Protein AF-A0A409XAI9-F1 (afdb_monomer_lite)

Structure (mmCIF, N/CA/C/O backbone):
data_AF-A0A409XAI9-F1
#
_entry.id   AF-A0A409XAI9-F1
#
loop_
_atom_site.group_PDB
_atom_site.id
_atom_site.type_symbol
_atom_site.label_atom_id
_atom_site.label_alt_id
_atom_site.label_comp_id
_atom_site.label_asym_id
_atom_site.label_entity_id
_atom_site.label_seq_id
_atom_site.pdbx_PDB_ins_code
_atom_site.Cartn_x
_atom_site.Cartn_y
_atom_site.Cartn_z
_atom_site.occupancy
_atom_site.B_iso_or_equiv
_atom_site.auth_seq_id
_atom_site.auth_comp_id
_atom_site.auth_asym_id
_atom_site.auth_atom_id
_atom_site.pdbx_PDB_model_num
ATOM 1 N N . MET A 1 1 ? 14.647 -13.792 -10.368 1.00 65.94 1 MET A N 1
ATOM 2 C CA . MET A 1 1 ? 13.760 -12.626 -10.271 1.00 65.94 1 MET A CA 1
ATOM 3 C C . MET A 1 1 ? 14.630 -11.414 -10.033 1.00 65.94 1 MET A C 1
ATOM 5 O O . MET A 1 1 ? 15.176 -11.269 -8.941 1.00 65.94 1 MET A O 1
ATOM 9 N N . LYS A 1 2 ? 14.846 -10.610 -11.072 1.00 80.56 2 LYS A N 1
ATOM 10 C CA . LYS A 1 2 ? 15.503 -9.308 -10.935 1.00 80.56 2 LYS A CA 1
ATOM 11 C C . LYS A 1 2 ? 14.446 -8.259 -10.619 1.00 80.56 2 LYS A C 1
ATOM 13 O O . LYS A 1 2 ? 13.639 -7.935 -11.485 1.00 80.56 2 LYS A O 1
ATOM 18 N N . VAL A 1 3 ? 14.478 -7.740 -9.394 1.00 85.31 3 VAL A N 1
ATOM 19 C CA . VAL A 1 3 ? 13.575 -6.672 -8.957 1.00 85.31 3 VAL A CA 1
ATOM 20 C C . VAL A 1 3 ? 14.283 -5.333 -8.842 1.00 85.31 3 VAL A C 1
ATOM 22 O O . VAL A 1 3 ? 15.466 -5.278 -8.505 1.00 85.31 3 VAL A O 1
ATOM 25 N N . GLU A 1 4 ? 13.552 -4.258 -9.103 1.00 87.12 4 GLU A N 1
ATOM 26 C CA . GLU A 1 4 ? 13.960 -2.891 -8.782 1.00 87.12 4 GLU A CA 1
ATOM 27 C C . GLU A 1 4 ? 12.810 -2.109 -8.146 1.00 87.12 4 GLU A C 1
ATOM 29 O O . GLU A 1 4 ? 11.652 -2.528 -8.209 1.00 87.12 4 GLU A O 1
ATOM 34 N N . ARG A 1 5 ? 13.136 -0.982 -7.507 1.00 84.44 5 ARG A N 1
ATOM 35 C CA . ARG A 1 5 ? 12.122 -0.053 -7.002 1.00 84.44 5 ARG A CA 1
ATOM 36 C C . ARG A 1 5 ? 11.292 0.471 -8.173 1.00 84.44 5 ARG A C 1
ATOM 38 O O . ARG A 1 5 ? 11.818 0.684 -9.259 1.00 84.44 5 ARG A O 1
ATOM 45 N N . SER A 1 6 ? 10.004 0.691 -7.932 1.00 80.25 6 SER A N 1
ATOM 46 C CA . SER A 1 6 ? 9.120 1.335 -8.909 1.00 80.25 6 SER A CA 1
ATOM 47 C C . SER A 1 6 ? 9.531 2.786 -9.216 1.00 80.25 6 SER A C 1
ATOM 49 O O . SER A 1 6 ? 9.276 3.295 -10.308 1.00 80.25 6 SER A O 1
ATOM 51 N N . GLU A 1 7 ? 10.215 3.437 -8.274 1.00 76.38 7 GLU A N 1
ATOM 52 C CA . GLU A 1 7 ? 10.807 4.765 -8.421 1.00 76.38 7 GLU A CA 1
ATOM 53 C C . GLU A 1 7 ? 11.879 4.778 -9.525 1.00 76.38 7 GLU A C 1
ATOM 55 O O . GLU A 1 7 ? 12.875 4.058 -9.458 1.00 76.38 7 GLU A O 1
ATOM 60 N N . GLY A 1 8 ? 11.692 5.627 -10.540 1.00 80.12 8 GLY A N 1
ATOM 61 C CA . GLY A 1 8 ? 12.640 5.779 -11.652 1.00 80.12 8 GLY A CA 1
ATOM 62 C C . GLY A 1 8 ? 12.382 4.873 -12.860 1.00 80.12 8 GLY A C 1
ATOM 63 O O . GLY A 1 8 ? 13.151 4.924 -13.822 1.00 80.12 8 GLY A O 1
ATOM 64 N N . LEU A 1 9 ? 11.302 4.084 -12.854 1.00 87.62 9 LEU A N 1
ATOM 65 C CA . LEU A 1 9 ? 10.806 3.414 -14.059 1.00 87.62 9 LEU A CA 1
ATOM 66 C C . LEU A 1 9 ? 10.332 4.431 -15.107 1.00 87.62 9 LEU A C 1
ATOM 68 O O . LEU A 1 9 ? 9.903 5.537 -14.772 1.00 87.62 9 LEU A O 1
ATOM 72 N N . CYS A 1 10 ? 10.348 4.034 -16.384 1.00 92.81 10 CYS A N 1
ATOM 73 C CA . CYS A 1 10 ? 9.608 4.778 -17.400 1.00 92.81 10 CYS A CA 1
ATOM 74 C C . CYS A 1 10 ? 8.104 4.760 -17.088 1.00 92.81 10 CYS A C 1
ATOM 76 O O . CYS A 1 10 ? 7.611 3.855 -16.411 1.00 92.81 10 CYS A O 1
ATOM 78 N N . GLU A 1 11 ? 7.387 5.753 -17.612 1.00 92.50 11 GLU A N 1
ATOM 79 C CA . GLU A 1 11 ? 5.968 5.986 -17.331 1.00 92.50 11 GLU A CA 1
ATOM 80 C C . GLU A 1 11 ? 5.110 4.723 -17.509 1.00 92.50 11 GLU A C 1
ATOM 82 O O . GLU A 1 11 ? 4.418 4.321 -16.576 1.00 92.50 11 GLU A O 1
ATOM 87 N N . ASP A 1 12 ? 5.243 4.023 -18.638 1.00 94.00 12 ASP A N 1
ATOM 88 C CA . ASP A 1 12 ? 4.460 2.814 -18.929 1.00 94.00 12 ASP A CA 1
ATOM 89 C C . ASP A 1 12 ? 4.677 1.695 -17.898 1.00 94.00 12 ASP A C 1
ATOM 91 O O . ASP A 1 12 ? 3.726 1.042 -17.454 1.00 94.00 12 ASP A O 1
ATOM 95 N N . ASN A 1 13 ? 5.929 1.478 -17.485 1.00 94.12 13 ASN A N 1
ATOM 96 C CA . ASN A 1 13 ? 6.261 0.453 -16.498 1.00 94.12 13 ASN A CA 1
ATOM 97 C C . ASN A 1 13 ? 5.815 0.873 -15.096 1.00 94.12 13 ASN A C 1
ATOM 99 O O . ASN A 1 13 ? 5.347 0.026 -14.339 1.00 94.12 13 ASN A O 1
ATOM 103 N N . MET A 1 14 ? 5.916 2.161 -14.754 1.00 92.06 14 MET A N 1
ATOM 104 C CA . MET A 1 14 ? 5.419 2.685 -13.479 1.00 92.06 14 MET A CA 1
ATOM 105 C C . MET A 1 14 ? 3.899 2.505 -13.375 1.00 92.06 14 MET A C 1
ATOM 107 O O . MET A 1 14 ? 3.417 1.943 -12.391 1.00 92.06 14 MET A O 1
ATOM 111 N N . ILE A 1 15 ? 3.151 2.916 -14.405 1.00 93.25 15 ILE A N 1
ATOM 112 C CA . ILE A 1 15 ? 1.690 2.772 -14.462 1.00 93.25 15 ILE A CA 1
ATOM 113 C C . ILE A 1 15 ? 1.305 1.293 -14.382 1.00 93.25 15 ILE A C 1
ATOM 115 O O . ILE A 1 15 ? 0.435 0.921 -13.593 1.00 93.25 15 ILE A O 1
ATOM 119 N N . SER A 1 16 ? 1.987 0.429 -15.139 1.00 95.06 16 SER A N 1
ATOM 120 C CA . SER A 1 16 ? 1.744 -1.018 -15.098 1.00 95.06 16 SER A CA 1
ATOM 121 C C . SER A 1 16 ? 2.012 -1.597 -13.709 1.00 95.06 16 SER A C 1
ATOM 123 O O . SER A 1 16 ? 1.188 -2.343 -13.178 1.00 95.06 16 SER A O 1
ATOM 125 N N . ALA A 1 17 ? 3.134 -1.228 -13.082 1.00 94.12 17 ALA A N 1
ATOM 126 C CA . ALA A 1 17 ? 3.493 -1.702 -11.752 1.00 94.12 17 ALA A CA 1
ATOM 127 C C . ALA A 1 17 ? 2.443 -1.310 -10.707 1.00 94.12 17 ALA A C 1
ATOM 129 O O . ALA A 1 17 ? 2.019 -2.142 -9.903 1.00 94.12 17 ALA A O 1
ATOM 130 N N . TYR A 1 18 ? 1.989 -0.060 -10.768 1.00 92.56 18 TYR A N 1
ATOM 131 C CA . TYR A 1 18 ? 0.972 0.484 -9.882 1.00 92.56 18 TYR A CA 1
ATOM 132 C C . TYR A 1 18 ? -0.389 -0.205 -10.065 1.00 92.56 18 TYR A C 1
ATOM 134 O O . TYR A 1 18 ? -0.995 -0.640 -9.086 1.00 92.56 18 TYR A O 1
ATOM 142 N N . ILE A 1 19 ? -0.846 -0.397 -11.308 1.00 94.38 19 ILE A N 1
ATOM 143 C CA . ILE A 1 19 ? -2.103 -1.107 -11.600 1.00 94.38 19 ILE A CA 1
ATOM 144 C C . ILE A 1 19 ? -2.041 -2.557 -11.100 1.00 94.38 19 ILE A C 1
ATOM 146 O O . ILE A 1 19 ? -2.994 -3.045 -10.487 1.00 94.38 19 ILE A O 1
ATOM 150 N N . HIS A 1 20 ? -0.920 -3.250 -11.315 1.00 95.69 20 HIS A N 1
ATOM 151 C CA . HIS A 1 20 ? -0.741 -4.620 -10.827 1.00 95.69 20 HIS A CA 1
ATOM 152 C C . HIS A 1 20 ? -0.773 -4.683 -9.295 1.00 95.69 20 HIS A C 1
ATOM 154 O O . HIS A 1 20 ? -1.445 -5.551 -8.734 1.00 95.69 20 HIS A O 1
ATOM 160 N N . ALA A 1 21 ? -0.106 -3.744 -8.619 1.00 93.31 21 ALA A N 1
ATOM 161 C CA . ALA A 1 21 ? -0.124 -3.633 -7.164 1.00 93.31 21 ALA A CA 1
ATOM 162 C C . ALA A 1 21 ? -1.538 -3.373 -6.625 1.00 93.31 21 ALA A C 1
ATOM 164 O O . ALA A 1 21 ? -1.957 -4.044 -5.682 1.00 93.31 21 ALA A O 1
ATOM 165 N N . LEU A 1 22 ? -2.305 -2.479 -7.258 1.00 92.75 22 LEU A N 1
ATOM 166 C CA . LEU A 1 22 ? -3.690 -2.187 -6.884 1.00 92.75 22 LEU A CA 1
ATOM 167 C C . LEU A 1 22 ? -4.587 -3.430 -6.991 1.00 92.75 22 LEU A C 1
ATOM 169 O O . LEU A 1 22 ? -5.346 -3.733 -6.067 1.00 92.75 22 LEU A O 1
ATOM 173 N N . PHE A 1 23 ? -4.492 -4.183 -8.093 1.00 95.12 23 PHE A N 1
ATOM 174 C CA . PHE A 1 23 ? -5.264 -5.420 -8.261 1.00 95.12 23 PHE A CA 1
ATOM 175 C C . PHE A 1 23 ? -4.835 -6.516 -7.283 1.00 95.12 23 PHE A C 1
ATOM 177 O O . PHE A 1 23 ? -5.695 -7.188 -6.711 1.00 95.12 23 PHE A O 1
ATOM 184 N N . CYS A 1 24 ? -3.529 -6.676 -7.057 1.00 94.56 24 CYS A N 1
ATOM 185 C CA . CYS A 1 24 ? -2.996 -7.627 -6.084 1.00 94.56 24 CYS A CA 1
ATOM 186 C C . CYS A 1 24 ? -3.486 -7.299 -4.668 1.00 94.56 24 CYS A C 1
ATOM 188 O O . CYS A 1 24 ? -4.037 -8.164 -3.987 1.00 94.56 24 CYS A O 1
ATOM 190 N N . HIS A 1 25 ? -3.382 -6.032 -4.263 1.00 93.25 25 HIS A N 1
ATOM 191 C CA . HIS A 1 25 ? -3.866 -5.560 -2.973 1.00 93.25 25 HIS A CA 1
ATOM 192 C C . HIS A 1 25 ? -5.375 -5.796 -2.803 1.00 93.25 25 HIS A C 1
ATOM 194 O O . HIS A 1 25 ? -5.812 -6.311 -1.773 1.00 93.25 25 HIS A O 1
ATOM 200 N N . ARG A 1 26 ? -6.185 -5.502 -3.831 1.00 93.56 26 ARG A N 1
ATOM 201 C CA . ARG A 1 26 ? -7.629 -5.789 -3.816 1.00 93.56 26 ARG A CA 1
ATOM 202 C C . ARG A 1 26 ? -7.914 -7.275 -3.612 1.00 93.56 26 ARG A C 1
ATOM 204 O O . ARG A 1 26 ? -8.801 -7.610 -2.829 1.00 93.56 26 ARG A O 1
ATOM 211 N N . ALA A 1 27 ? -7.205 -8.147 -4.328 1.00 95.38 27 ALA A N 1
ATOM 212 C CA . ALA A 1 27 ? -7.386 -9.592 -4.223 1.00 95.38 27 ALA A CA 1
ATOM 213 C C . ALA A 1 27 ? -7.057 -10.094 -2.808 1.00 95.38 27 ALA A C 1
ATOM 215 O O . ALA A 1 27 ? -7.860 -10.815 -2.221 1.00 95.38 27 ALA A O 1
ATOM 216 N N . LEU A 1 28 ? -5.941 -9.633 -2.236 1.00 93.44 28 LEU A N 1
ATOM 217 C CA . LEU A 1 28 ? -5.529 -9.951 -0.866 1.00 93.44 28 LEU A CA 1
ATOM 218 C C . LEU A 1 28 ? -6.564 -9.490 0.161 1.00 93.44 28 LEU A C 1
ATOM 220 O O . LEU A 1 28 ? -6.946 -10.264 1.036 1.00 93.44 28 LEU A O 1
ATOM 224 N N . TRP A 1 29 ? -7.089 -8.272 0.012 1.00 92.12 29 TRP A N 1
ATOM 225 C CA . TRP A 1 29 ? -8.127 -7.766 0.906 1.00 92.12 29 TRP A CA 1
ATOM 226 C C . TRP A 1 29 ? -9.388 -8.638 0.884 1.00 92.12 29 TRP A C 1
ATOM 228 O O . TRP A 1 29 ? -9.958 -8.929 1.934 1.00 92.12 29 TRP A O 1
ATOM 238 N N . VAL A 1 30 ? -9.839 -9.063 -0.303 1.00 94.06 30 VAL A N 1
ATOM 239 C CA . VAL A 1 30 ? -11.012 -9.947 -0.442 1.00 94.06 30 VAL A CA 1
ATOM 240 C C . VAL A 1 30 ? -10.764 -11.315 0.198 1.00 94.06 30 VAL A C 1
ATOM 242 O O . VAL A 1 30 ? -11.687 -11.871 0.788 1.00 94.06 30 VAL A O 1
ATOM 245 N N . ASP A 1 31 ? -9.529 -11.815 0.145 1.00 94.25 31 ASP A N 1
ATOM 246 C CA . ASP A 1 31 ? -9.107 -13.061 0.801 1.00 94.25 31 ASP A CA 1
ATOM 247 C C . ASP A 1 31 ? -8.857 -12.897 2.318 1.00 94.25 31 ASP A C 1
ATOM 249 O O . ASP A 1 31 ? -8.486 -13.834 3.022 1.00 94.25 31 ASP A O 1
ATOM 253 N N . GLY A 1 32 ? -9.079 -11.694 2.858 1.00 91.12 32 GLY A N 1
ATOM 254 C CA . GLY A 1 32 ? -8.928 -11.394 4.278 1.00 91.12 32 GLY A CA 1
ATOM 255 C C . GLY A 1 32 ? -7.484 -11.160 4.718 1.00 91.12 32 GLY A C 1
ATOM 256 O O . GLY A 1 32 ? -7.213 -11.224 5.916 1.00 91.12 32 GLY A O 1
ATOM 257 N N . VAL A 1 33 ? -6.564 -10.882 3.792 1.00 90.19 33 VAL A N 1
ATOM 258 C CA . VAL A 1 33 ? -5.195 -10.428 4.073 1.00 90.19 33 VAL A CA 1
ATOM 259 C C . VAL A 1 33 ? -5.137 -8.914 3.896 1.00 90.19 33 VAL A C 1
ATOM 261 O O . VAL A 1 33 ? -5.179 -8.386 2.788 1.0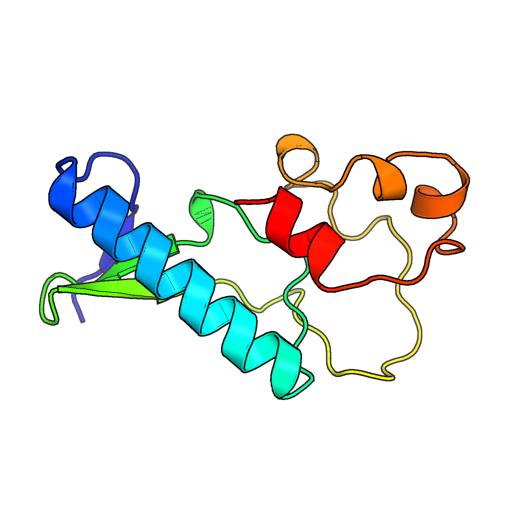0 90.19 33 VAL A O 1
ATOM 264 N N . HIS A 1 34 ? -5.065 -8.194 5.008 1.00 88.06 34 HIS A N 1
ATOM 265 C CA . HIS A 1 34 ? -5.078 -6.738 5.031 1.00 88.06 34 HIS A CA 1
ATOM 266 C C . HIS A 1 34 ? -3.654 -6.208 5.176 1.00 88.06 34 HIS A C 1
ATOM 268 O O . HIS A 1 34 ? -3.072 -6.305 6.261 1.00 88.06 34 HIS A O 1
ATOM 274 N N . LEU A 1 35 ? -3.116 -5.628 4.104 1.00 83.75 35 LEU A N 1
ATOM 275 C CA . LEU A 1 35 ? -1.907 -4.813 4.174 1.00 83.75 35 LEU A CA 1
ATOM 276 C C . LEU A 1 35 ? -2.292 -3.452 4.736 1.00 83.75 35 LEU A C 1
ATOM 278 O O . LEU A 1 35 ? -3.334 -2.905 4.380 1.00 83.75 35 LEU A O 1
ATOM 282 N N . ARG A 1 36 ? -1.505 -2.938 5.678 1.00 76.31 36 ARG A N 1
ATOM 283 C CA . ARG A 1 36 ? -1.878 -1.725 6.423 1.00 76.31 36 ARG A CA 1
ATOM 284 C C . ARG A 1 36 ? -0.927 -0.565 6.194 1.00 76.31 36 ARG A C 1
ATOM 286 O O . ARG A 1 36 ? -1.226 0.543 6.615 1.00 76.31 36 ARG A O 1
ATOM 293 N N . ASP A 1 37 ? 0.155 -0.811 5.487 1.00 78.69 37 ASP A N 1
ATOM 294 C CA . ASP A 1 37 ? 1.334 0.026 5.324 1.00 78.69 37 ASP A CA 1
ATOM 295 C C . ASP A 1 37 ? 1.720 0.166 3.845 1.00 78.69 37 ASP A C 1
ATOM 297 O O . ASP A 1 37 ? 2.889 0.257 3.480 1.00 78.69 37 ASP A O 1
ATOM 301 N N . ILE A 1 38 ? 0.712 0.213 2.974 1.00 84.50 38 ILE A N 1
ATOM 302 C CA . ILE A 1 38 ? 0.922 0.426 1.543 1.00 84.50 38 ILE A CA 1
ATOM 303 C C . ILE A 1 38 ? 1.545 1.799 1.315 1.00 84.50 38 ILE A C 1
ATOM 305 O O . ILE A 1 38 ? 1.133 2.802 1.894 1.00 84.50 38 ILE A O 1
ATOM 309 N N . SER A 1 39 ? 2.550 1.822 0.449 1.00 85.50 39 SER A N 1
ATOM 310 C CA . SER A 1 39 ? 3.215 3.030 -0.021 1.00 85.50 39 SER A CA 1
ATOM 311 C C . SER A 1 39 ? 3.829 2.752 -1.390 1.00 85.50 39 SER A C 1
ATOM 313 O O . SER A 1 39 ? 3.931 1.601 -1.809 1.00 85.50 39 SER A O 1
ATOM 315 N N . LEU A 1 40 ? 4.317 3.777 -2.089 1.00 83.44 40 LEU A N 1
ATOM 316 C CA . LEU A 1 40 ? 5.045 3.551 -3.345 1.00 83.44 40 LEU A CA 1
ATOM 317 C C . LEU A 1 40 ? 6.264 2.631 -3.148 1.00 83.44 40 LEU A C 1
ATOM 319 O O . LEU A 1 40 ? 6.583 1.807 -4.007 1.00 83.44 40 LEU A O 1
ATOM 323 N N . ALA A 1 41 ? 6.895 2.724 -1.974 1.00 84.31 41 ALA A N 1
ATOM 324 C CA . ALA A 1 41 ? 8.020 1.886 -1.604 1.00 84.31 41 ALA A CA 1
ATOM 325 C C . ALA A 1 41 ? 7.642 0.401 -1.551 1.00 84.31 41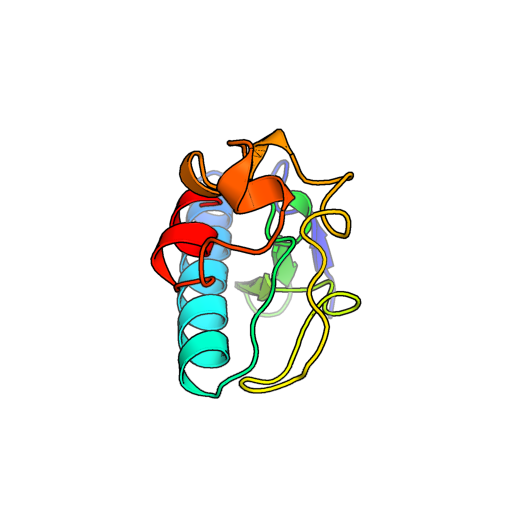 ALA A C 1
ATOM 327 O O . ALA A 1 41 ? 8.521 -0.411 -1.836 1.00 84.31 41 ALA A O 1
ATOM 328 N N . SER A 1 42 ? 6.379 0.049 -1.254 1.00 87.44 42 SER A N 1
ATOM 329 C CA . SER A 1 42 ? 5.888 -1.336 -1.209 1.00 87.44 42 SER A CA 1
ATOM 330 C C . SER A 1 42 ? 5.690 -1.971 -2.595 1.00 87.44 42 SER A C 1
ATOM 332 O O . SER A 1 42 ? 5.442 -3.177 -2.683 1.00 87.44 42 SER A O 1
ATOM 334 N N . ILE A 1 43 ? 5.874 -1.207 -3.679 1.00 91.44 43 ILE A N 1
ATOM 335 C CA . ILE A 1 43 ? 5.737 -1.663 -5.066 1.00 91.44 43 ILE A CA 1
ATOM 336 C C . ILE A 1 43 ? 7.121 -1.810 -5.704 1.00 91.44 43 ILE A C 1
ATOM 338 O O . ILE A 1 43 ? 7.866 -0.837 -5.861 1.00 91.44 43 ILE A O 1
ATOM 342 N N . ILE A 1 44 ? 7.442 -3.027 -6.136 1.00 93.38 44 ILE A N 1
ATOM 343 C CA . ILE A 1 44 ? 8.665 -3.339 -6.885 1.00 93.38 44 ILE A CA 1
ATOM 344 C C . ILE A 1 44 ? 8.321 -3.842 -8.286 1.00 93.38 44 ILE A C 1
ATOM 346 O O . ILE A 1 44 ? 7.216 -4.319 -8.540 1.00 93.38 44 ILE A O 1
ATOM 350 N N . TRP A 1 45 ? 9.273 -3.747 -9.207 1.00 95.25 45 TRP A N 1
ATOM 351 C CA . TRP A 1 45 ? 9.122 -4.195 -10.588 1.00 95.25 45 TRP A CA 1
ATOM 352 C C . TRP A 1 45 ? 9.961 -5.433 -10.860 1.00 95.25 45 TRP A C 1
ATOM 354 O O . TRP A 1 45 ? 11.183 -5.391 -10.724 1.00 95.25 45 TRP A O 1
ATOM 364 N N . ASP A 1 46 ? 9.315 -6.528 -11.263 1.00 94.69 46 ASP A N 1
ATOM 365 C CA . ASP A 1 46 ? 9.995 -7.720 -11.768 1.00 94.69 46 ASP A CA 1
ATOM 366 C C . ASP A 1 46 ? 10.336 -7.528 -13.251 1.00 94.69 46 ASP A C 1
ATOM 368 O O . ASP A 1 46 ? 9.465 -7.607 -14.121 1.00 94.69 46 ASP A O 1
ATOM 372 N N . LYS A 1 47 ? 11.624 -7.312 -13.539 1.00 92.00 47 LYS A N 1
ATOM 373 C CA . LYS A 1 47 ? 12.138 -7.094 -14.900 1.00 92.00 47 LYS A CA 1
ATOM 374 C C . LYS A 1 47 ? 11.982 -8.306 -15.799 1.00 92.00 47 LYS A C 1
ATOM 376 O O . LYS A 1 47 ? 11.848 -8.144 -17.004 1.00 92.00 47 LYS A O 1
ATOM 381 N N . ASP A 1 48 ? 12.052 -9.505 -15.228 1.00 93.50 48 ASP A N 1
ATOM 382 C CA . ASP A 1 48 ? 12.037 -10.737 -16.013 1.00 93.50 48 ASP A CA 1
ATOM 383 C C . ASP A 1 48 ? 10.607 -11.041 -16.493 1.00 93.50 48 ASP A C 1
ATOM 385 O O . ASP A 1 48 ? 10.408 -11.624 -17.557 1.00 93.50 48 ASP A O 1
ATOM 389 N N . ARG A 1 49 ? 9.604 -10.641 -15.700 1.00 93.88 49 ARG A N 1
ATOM 390 C CA . ARG A 1 49 ? 8.180 -10.903 -15.961 1.00 93.88 49 ARG A CA 1
ATOM 391 C C . ARG A 1 49 ? 7.395 -9.684 -16.430 1.00 93.88 49 ARG A C 1
ATOM 393 O O . ARG A 1 49 ? 6.256 -9.850 -16.849 1.00 93.88 49 ARG A O 1
ATOM 400 N N . HIS A 1 50 ? 7.986 -8.494 -16.358 1.00 92.44 50 HIS A N 1
ATOM 401 C CA . HIS A 1 50 ? 7.327 -7.219 -16.632 1.00 92.44 50 HIS A CA 1
ATOM 402 C C . HIS A 1 50 ? 6.042 -7.026 -15.811 1.00 92.44 50 HIS A C 1
ATOM 404 O O . HIS A 1 50 ? 4.978 -6.712 -16.347 1.00 92.44 50 HIS A O 1
ATOM 410 N N . VAL A 1 51 ? 6.130 -7.243 -14.495 1.00 94.81 51 VAL A N 1
ATOM 411 C CA . VAL A 1 51 ? 4.990 -7.068 -13.585 1.00 94.81 51 VAL A CA 1
ATOM 412 C C . VAL A 1 51 ? 5.367 -6.283 -12.334 1.00 94.81 51 VAL A C 1
ATOM 414 O O . VAL A 1 51 ? 6.443 -6.470 -11.767 1.00 94.81 51 VAL A O 1
ATOM 417 N N . GLY A 1 52 ? 4.442 -5.437 -11.870 1.00 94.19 52 GLY A N 1
ATOM 418 C CA . GLY A 1 52 ? 4.466 -4.925 -10.504 1.00 94.19 52 GLY A CA 1
ATOM 419 C C . GLY A 1 52 ? 4.213 -6.036 -9.496 1.00 94.19 52 GLY A C 1
ATOM 420 O O . GLY A 1 52 ? 3.340 -6.883 -9.691 1.00 94.19 52 GLY A O 1
ATOM 421 N N . VAL A 1 53 ? 4.978 -6.012 -8.415 1.00 92.81 53 VAL A N 1
ATOM 422 C CA . VAL A 1 53 ? 4.883 -6.946 -7.300 1.00 92.81 53 VAL A CA 1
ATOM 423 C C . VAL A 1 53 ? 4.699 -6.126 -6.031 1.00 92.81 53 VAL A C 1
ATOM 425 O O . VAL A 1 53 ? 5.468 -5.203 -5.760 1.00 92.81 53 VAL A O 1
ATOM 428 N N . LEU A 1 54 ? 3.669 -6.468 -5.263 1.00 91.56 54 LEU A N 1
ATOM 429 C CA . LEU A 1 54 ? 3.493 -5.967 -3.907 1.00 91.56 54 LEU A CA 1
ATOM 430 C C . LEU A 1 54 ? 4.446 -6.750 -2.997 1.00 91.56 54 LEU A C 1
ATOM 432 O O . LEU A 1 54 ? 4.471 -7.982 -3.047 1.00 91.56 54 LEU A O 1
ATOM 436 N N . HIS A 1 55 ? 5.237 -6.054 -2.194 1.00 86.88 55 HIS A N 1
ATOM 437 C CA . HIS A 1 55 ? 6.107 -6.659 -1.186 1.00 86.88 55 HIS A CA 1
ATOM 438 C C . HIS A 1 55 ? 5.891 -5.980 0.171 1.00 86.88 55 HIS A C 1
ATOM 440 O O . HIS A 1 55 ? 5.094 -5.050 0.257 1.00 86.88 55 HIS A O 1
ATOM 446 N N . ASP A 1 56 ? 6.628 -6.438 1.183 1.00 80.25 56 ASP A N 1
ATOM 447 C CA . ASP A 1 56 ? 6.560 -5.939 2.561 1.00 80.25 56 ASP A CA 1
ATOM 448 C C . ASP A 1 56 ? 5.218 -6.269 3.239 1.00 80.25 56 ASP A C 1
ATOM 450 O O . ASP A 1 56 ? 4.259 -5.505 3.239 1.00 80.25 56 ASP A O 1
ATOM 454 N N . PHE A 1 57 ? 5.128 -7.502 3.744 1.00 84.06 57 PHE A N 1
ATOM 455 C CA . PHE A 1 57 ? 3.932 -8.046 4.399 1.00 84.06 57 PHE A CA 1
ATOM 456 C C . PHE A 1 57 ? 4.102 -8.119 5.920 1.00 84.06 57 PHE A C 1
ATOM 458 O O . PHE A 1 57 ? 3.288 -8.747 6.599 1.00 84.06 57 PHE A O 1
ATOM 465 N N . ASP A 1 58 ? 5.144 -7.497 6.472 1.00 79.88 58 ASP A N 1
ATOM 466 C CA . ASP A 1 58 ? 5.510 -7.647 7.882 1.00 79.88 58 ASP A CA 1
ATOM 467 C C . ASP A 1 58 ? 4.427 -7.087 8.823 1.00 79.88 58 ASP A C 1
ATOM 469 O O . ASP A 1 58 ? 4.252 -7.579 9.941 1.00 79.88 58 ASP A O 1
ATOM 473 N N . LEU A 1 59 ? 3.634 -6.116 8.351 1.00 79.25 59 LEU A N 1
ATOM 474 C CA . LEU A 1 59 ? 2.489 -5.547 9.074 1.00 79.25 59 LEU A CA 1
ATOM 475 C C . LEU A 1 59 ? 1.123 -6.061 8.587 1.00 79.25 59 LEU A C 1
ATOM 477 O O . LEU A 1 59 ? 0.076 -5.588 9.069 1.00 79.25 59 LEU A O 1
ATOM 481 N N . ALA A 1 60 ? 1.117 -7.030 7.664 1.00 84.19 60 ALA A N 1
ATOM 482 C CA . ALA A 1 60 ? -0.099 -7.632 7.141 1.00 84.19 60 ALA A CA 1
ATOM 483 C C . ALA A 1 60 ? -0.849 -8.394 8.238 1.00 84.19 60 ALA A C 1
ATOM 485 O O . ALA A 1 60 ? -0.267 -9.001 9.141 1.00 84.19 60 ALA A O 1
ATOM 486 N N . ARG A 1 61 ? -2.180 -8.368 8.168 1.00 82.88 61 ARG A N 1
ATOM 487 C CA . ARG A 1 61 ? -3.034 -9.032 9.154 1.00 82.88 61 ARG A CA 1
ATOM 488 C C . ARG A 1 61 ? -4.175 -9.791 8.521 1.00 82.88 61 ARG A C 1
ATOM 490 O O . ARG A 1 61 ? -4.776 -9.339 7.553 1.00 82.88 61 ARG A O 1
ATOM 497 N N . HIS A 1 62 ? -4.534 -10.900 9.154 1.00 85.25 62 HIS A N 1
ATOM 498 C CA . HIS A 1 62 ? -5.750 -11.617 8.810 1.00 85.25 62 HIS A CA 1
ATOM 499 C C . HIS A 1 62 ? -6.991 -10.897 9.342 1.00 85.25 62 HIS A C 1
ATOM 501 O O . HIS A 1 62 ? -6.989 -10.342 10.452 1.00 85.25 62 HIS A O 1
ATOM 507 N N . PHE A 1 63 ? -8.071 -10.946 8.567 1.00 80.81 63 PHE A N 1
ATOM 508 C CA . PHE A 1 63 ? -9.391 -10.497 8.980 1.00 80.81 63 PHE A CA 1
ATOM 509 C C . PHE A 1 63 ? -9.793 -11.142 10.316 1.00 80.81 63 PHE A C 1
ATOM 511 O O . PHE A 1 63 ? -9.607 -12.337 10.537 1.00 80.81 63 PHE A O 1
ATOM 518 N N . GLY A 1 64 ? -10.331 -10.335 11.233 1.00 73.56 64 GLY A N 1
ATOM 519 C CA . GLY A 1 64 ? -10.747 -10.796 12.562 1.00 73.56 64 GLY A CA 1
ATOM 520 C C . GLY A 1 64 ? -9.616 -10.964 13.586 1.00 73.56 64 GLY A C 1
ATOM 521 O O . GLY A 1 64 ? -9.902 -11.279 14.743 1.00 73.56 64 GLY A O 1
ATOM 522 N N . SER A 1 65 ? -8.353 -10.713 13.219 1.00 74.12 65 SER A N 1
ATOM 523 C CA . SER A 1 65 ? -7.259 -10.647 14.197 1.00 74.12 65 SER A CA 1
ATOM 524 C C . SER A 1 65 ? -7.499 -9.507 15.200 1.00 74.12 65 SER A C 1
ATOM 526 O O . SER A 1 65 ? -7.760 -8.358 14.835 1.00 74.12 65 SER A O 1
ATOM 528 N N . LYS A 1 66 ? -7.458 -9.828 16.498 1.00 61.06 66 LYS A N 1
ATOM 529 C CA . LYS A 1 66 ? -7.630 -8.841 17.573 1.00 61.06 66 LYS A CA 1
ATOM 530 C C . LYS A 1 66 ? -6.337 -8.040 17.757 1.00 61.06 66 LYS A C 1
ATOM 532 O O . LYS A 1 66 ? -5.263 -8.627 17.796 1.00 61.06 66 LYS A O 1
ATOM 537 N N . GLY A 1 67 ? -6.457 -6.721 17.939 1.00 54.81 67 GLY A N 1
ATOM 538 C CA . GLY A 1 67 ? -5.377 -5.885 18.484 1.00 54.81 67 GLY A CA 1
ATOM 539 C C . GLY A 1 67 ? -4.729 -4.892 17.522 1.00 54.81 67 GLY A C 1
ATOM 540 O O . GLY A 1 67 ? -3.508 -4.781 17.517 1.00 54.81 67 GLY A O 1
ATOM 541 N N . ALA A 1 68 ? -5.474 -4.220 16.644 1.00 53.09 68 ALA A N 1
ATOM 542 C CA . ALA A 1 68 ? -4.902 -3.087 15.914 1.00 53.09 68 ALA A CA 1
ATOM 543 C C . ALA A 1 68 ? -4.967 -1.850 16.814 1.00 53.09 68 ALA A C 1
ATOM 545 O O . ALA A 1 68 ? -6.036 -1.268 16.987 1.00 53.09 68 ALA A O 1
ATOM 546 N N . THR A 1 69 ? -3.836 -1.456 17.395 1.00 54.00 69 THR A N 1
ATOM 547 C CA . THR A 1 69 ? -3.651 -0.058 17.770 1.00 54.00 69 THR A CA 1
ATOM 548 C C . THR A 1 69 ? -3.201 0.656 16.498 1.00 54.00 69 THR A C 1
ATOM 550 O O . THR A 1 69 ? -2.296 0.222 15.797 1.00 54.00 69 THR A O 1
ATOM 553 N N . SER A 1 70 ? -3.869 1.745 16.157 1.00 54.59 70 SER A N 1
ATOM 554 C CA . SER A 1 70 ? -3.550 2.690 15.067 1.00 54.59 70 SER A CA 1
ATOM 555 C C . SER A 1 70 ? -2.078 3.143 14.945 1.00 54.59 70 SER A C 1
ATOM 557 O O . SER A 1 70 ? -1.717 3.817 13.986 1.00 54.59 70 SER A O 1
ATOM 559 N N . HIS A 1 71 ? -1.235 2.809 15.924 1.00 54.81 71 HIS A N 1
ATOM 560 C CA . HIS A 1 71 ? 0.128 3.303 16.092 1.00 54.81 71 HIS A CA 1
ATOM 561 C C . HIS A 1 71 ? 1.159 2.512 15.269 1.00 54.81 71 HIS A C 1
ATOM 563 O O . HIS A 1 71 ? 2.344 2.829 15.296 1.00 54.81 71 HIS A O 1
ATOM 569 N N . GLU A 1 72 ? 0.731 1.474 14.550 1.00 60.25 72 GLU A N 1
ATOM 570 C CA . GLU A 1 72 ? 1.624 0.561 13.824 1.00 60.25 72 GLU A CA 1
ATOM 571 C C . GLU A 1 72 ? 2.099 1.123 12.466 1.00 60.25 72 GLU A C 1
ATOM 573 O O . GLU A 1 72 ? 3.037 0.592 11.887 1.00 60.25 72 GLU A O 1
ATOM 578 N N . ASN A 1 73 ? 1.522 2.235 11.991 1.00 62.84 73 ASN A N 1
ATOM 579 C CA . ASN A 1 73 ? 1.796 2.830 10.672 1.00 62.84 73 ASN A CA 1
ATOM 580 C C . ASN A 1 73 ? 2.654 4.114 10.726 1.00 62.84 73 ASN A C 1
ATOM 582 O O . ASN A 1 73 ? 2.547 4.987 9.863 1.00 62.84 73 ASN A O 1
ATOM 586 N N . THR A 1 74 ? 3.495 4.285 11.747 1.00 59.19 74 THR A N 1
ATOM 587 C CA . THR A 1 74 ? 4.284 5.521 11.944 1.00 59.19 74 THR A CA 1
ATOM 588 C C . THR A 1 74 ? 5.229 5.851 10.782 1.00 59.19 74 THR A C 1
ATOM 590 O O . THR A 1 74 ? 5.547 7.022 10.583 1.00 59.19 74 THR A O 1
ATOM 593 N N . GLY A 1 75 ? 5.632 4.859 9.979 1.00 63.28 75 GLY A N 1
ATOM 594 C CA . GLY A 1 75 ? 6.465 5.045 8.784 1.00 63.28 75 GLY A CA 1
ATOM 595 C C . GLY A 1 75 ? 5.716 5.456 7.508 1.00 63.28 75 GLY A C 1
ATOM 596 O O . GLY A 1 75 ? 6.353 5.901 6.558 1.00 63.28 75 GLY A O 1
ATOM 597 N N . THR A 1 76 ? 4.383 5.345 7.469 1.00 74.50 76 THR A N 1
ATOM 598 C CA . THR A 1 76 ? 3.563 5.552 6.257 1.00 74.50 76 THR A CA 1
ATOM 599 C C . THR A 1 76 ? 2.469 6.602 6.447 1.00 74.50 76 THR A C 1
ATOM 601 O O . THR A 1 76 ? 1.483 6.618 5.717 1.00 74.50 76 THR A O 1
ATOM 604 N N . VAL A 1 77 ? 2.652 7.533 7.392 1.00 83.38 77 VAL A N 1
ATOM 605 C CA . VAL A 1 77 ? 1.693 8.619 7.682 1.00 83.38 77 VAL A CA 1
ATOM 606 C C . VAL A 1 77 ? 1.217 9.373 6.425 1.00 83.38 77 VAL A C 1
ATOM 608 O O . VAL A 1 77 ? 0.012 9.592 6.328 1.00 83.38 77 VAL A O 1
ATOM 611 N N . PRO A 1 78 ? 2.071 9.718 5.434 1.00 86.69 78 PRO A N 1
ATOM 612 C CA . PRO A 1 78 ? 1.610 10.381 4.207 1.00 86.69 78 PRO A CA 1
ATOM 613 C C . PRO A 1 78 ? 0.649 9.552 3.340 1.00 86.69 78 PRO A C 1
ATOM 615 O O . PRO A 1 78 ? -0.068 10.125 2.530 1.00 86.69 78 PRO A O 1
ATOM 618 N N . PHE A 1 79 ? 0.638 8.228 3.505 1.00 85.56 79 PHE A N 1
ATOM 619 C CA . PHE A 1 79 ? -0.202 7.281 2.763 1.00 85.56 79 PHE A CA 1
ATOM 620 C C . PHE A 1 79 ? -1.403 6.798 3.591 1.00 85.56 79 PHE A C 1
ATOM 622 O O . PHE A 1 79 ? -2.153 5.919 3.174 1.00 85.56 79 PHE A O 1
ATOM 629 N N . MET A 1 80 ? -1.586 7.335 4.799 1.00 87.25 80 MET A N 1
ATOM 630 C CA . MET A 1 80 ? -2.693 6.958 5.663 1.00 87.25 80 MET A CA 1
ATOM 631 C C . MET A 1 80 ? -3.961 7.724 5.280 1.00 87.25 80 MET A C 1
ATOM 633 O O . MET A 1 80 ? -3.940 8.946 5.152 1.00 87.25 80 MET A O 1
ATOM 637 N N . ALA A 1 81 ? -5.084 7.009 5.184 1.00 89.69 81 ALA A N 1
ATOM 638 C CA . ALA A 1 81 ? -6.390 7.626 4.981 1.00 89.69 81 ALA A CA 1
ATOM 639 C C . ALA A 1 81 ? -6.703 8.709 6.0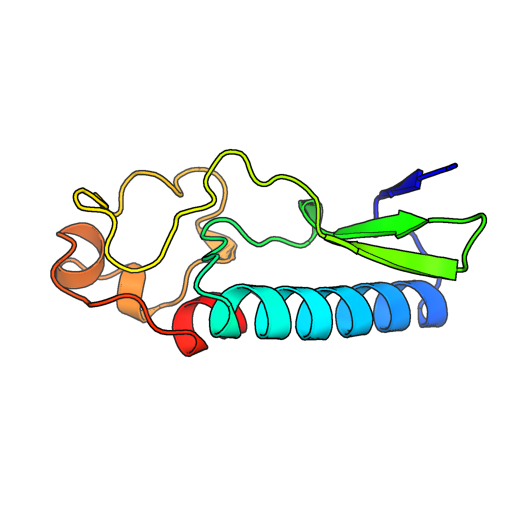16 1.00 89.69 81 ALA A C 1
ATOM 641 O O . ALA A 1 81 ? -6.461 8.530 7.215 1.00 89.69 81 ALA A O 1
ATOM 642 N N . LEU A 1 82 ? -7.342 9.789 5.568 1.00 90.88 82 LEU A N 1
ATOM 643 C CA . LEU A 1 82 ? -7.642 10.954 6.410 1.00 90.88 82 LEU A CA 1
ATOM 644 C C . LEU A 1 82 ? -8.490 10.587 7.636 1.00 90.88 82 LEU A C 1
ATOM 646 O O . LEU A 1 82 ? -8.265 11.094 8.733 1.00 90.88 82 LEU A O 1
ATOM 650 N N . ASP A 1 83 ? -9.427 9.654 7.462 1.00 89.81 83 ASP A N 1
ATOM 651 C CA . ASP A 1 83 ? -10.322 9.170 8.522 1.00 89.81 83 ASP A CA 1
ATOM 652 C C . ASP A 1 83 ? -9.565 8.438 9.650 1.00 89.81 83 ASP A C 1
ATOM 654 O O . ASP A 1 83 ? -10.027 8.357 10.786 1.00 89.81 83 ASP A O 1
ATOM 658 N N . LEU A 1 84 ? -8.368 7.917 9.354 1.00 87.94 84 LEU A N 1
ATOM 659 C CA . LEU A 1 84 ? -7.508 7.248 10.332 1.00 87.94 84 LEU A CA 1
ATOM 660 C C . LEU A 1 84 ? -6.564 8.217 11.061 1.00 87.94 84 LEU A C 1
ATOM 662 O O . LEU A 1 84 ? -6.057 7.870 12.127 1.00 87.94 84 LEU A O 1
ATOM 666 N N . LEU A 1 85 ? -6.362 9.428 10.529 1.00 88.81 85 LEU A N 1
ATOM 667 C CA . LEU A 1 85 ? -5.499 10.448 11.134 1.00 88.81 85 LEU A CA 1
ATOM 668 C C . LEU A 1 85 ? -6.173 11.195 12.297 1.00 88.81 85 LEU A C 1
ATOM 670 O O . LEU A 1 85 ? -5.478 11.795 13.115 1.00 88.81 85 LEU A O 1
ATOM 674 N N . GLY A 1 86 ? -7.505 11.170 12.395 1.00 87.44 86 GLY A N 1
ATOM 675 C CA . GLY A 1 86 ? -8.248 11.791 13.497 1.00 87.44 86 GLY A CA 1
ATOM 676 C C . GLY A 1 86 ? -8.111 11.044 14.830 1.00 87.44 86 GLY A C 1
ATOM 677 O O . GLY A 1 86 ? -7.670 9.898 14.870 1.00 87.44 86 GLY A O 1
ATOM 678 N N . ASN A 1 87 ? -8.545 11.669 15.930 1.00 88.19 87 ASN A N 1
ATOM 679 C CA . ASN A 1 87 ? -8.460 11.085 17.279 1.00 88.19 87 ASN A CA 1
ATOM 680 C C . ASN A 1 87 ? -9.122 9.702 17.378 1.00 88.19 87 ASN A C 1
ATOM 682 O O . ASN A 1 87 ? -8.564 8.799 17.998 1.00 88.19 87 ASN A O 1
ATOM 686 N N . ASP A 1 88 ? -10.283 9.518 16.746 1.00 87.44 88 ASP A N 1
ATOM 687 C CA . ASP A 1 88 ? -11.003 8.241 16.754 1.00 87.44 88 ASP A CA 1
ATOM 688 C C . ASP A 1 88 ? -10.252 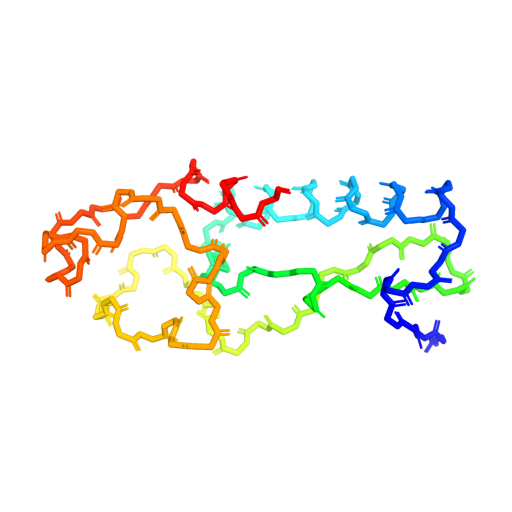7.169 15.954 1.00 87.44 88 ASP A C 1
ATOM 690 O O . ASP A 1 88 ? -10.135 6.023 16.395 1.00 87.44 88 ASP A O 1
ATOM 694 N N . GLY A 1 89 ? -9.679 7.551 14.809 1.00 86.06 89 GLY A N 1
ATOM 695 C CA . GLY A 1 89 ? -8.811 6.696 14.002 1.00 86.06 89 GLY A CA 1
ATOM 696 C C . GLY A 1 89 ? -7.573 6.264 14.781 1.00 86.06 89 GLY A C 1
ATOM 697 O O . GLY A 1 89 ? -7.306 5.070 14.922 1.00 86.06 89 GLY A O 1
ATOM 698 N N . GLN A 1 90 ? -6.898 7.228 15.407 1.00 83.38 90 GLN A N 1
ATOM 699 C CA . GLN A 1 90 ? -5.753 7.007 16.284 1.00 83.38 90 GLN A CA 1
ATOM 700 C C . GLN A 1 90 ? -6.107 6.282 17.591 1.00 83.38 90 GLN A C 1
ATOM 702 O O . GLN A 1 90 ? -5.232 5.697 18.219 1.00 83.38 90 GLN A O 1
ATOM 707 N N . SER A 1 91 ? -7.372 6.225 17.991 1.00 83.00 91 SER A N 1
ATOM 708 C CA . SER A 1 91 ? -7.814 5.429 19.146 1.00 83.00 91 SER A CA 1
ATOM 709 C C . SER A 1 91 ? -8.268 4.018 18.753 1.00 83.00 91 SER A C 1
ATOM 711 O O . SER A 1 91 ? -8.678 3.240 19.612 1.00 83.00 91 SER A O 1
ATOM 713 N N . GLY A 1 92 ? -8.206 3.666 17.461 1.00 81.31 92 GLY A N 1
ATOM 714 C CA . GLY A 1 92 ? -8.675 2.377 16.944 1.00 81.31 92 GLY A CA 1
ATOM 715 C C . GLY A 1 92 ? -10.202 2.234 16.930 1.00 81.31 92 GLY A C 1
ATOM 716 O O . GLY A 1 92 ? -10.709 1.124 16.780 1.00 81.31 92 GLY A O 1
ATOM 717 N N . LEU A 1 93 ? -10.939 3.339 17.088 1.00 85.44 93 LEU A N 1
ATOM 718 C CA . LEU A 1 93 ? -12.404 3.360 17.102 1.00 85.44 93 LEU A CA 1
ATOM 719 C C . LEU A 1 93 ? -12.999 3.339 15.691 1.00 85.44 93 LEU A C 1
ATOM 721 O O . LEU A 1 93 ? -14.141 2.917 15.518 1.00 85.44 93 LEU A O 1
ATOM 725 N N . VAL A 1 94 ? -12.230 3.757 14.683 1.00 86.19 94 VAL A N 1
ATOM 726 C CA . VAL A 1 94 ? -12.626 3.686 13.272 1.00 86.19 94 VAL A CA 1
ATOM 727 C C . VAL A 1 94 ? -12.284 2.299 12.715 1.00 86.19 94 VAL A C 1
ATOM 729 O O . VAL A 1 94 ? -11.103 1.960 12.588 1.00 86.19 94 VAL A O 1
ATOM 732 N N . PRO A 1 95 ? -13.279 1.477 12.326 1.00 85.12 95 PRO A N 1
ATOM 733 C CA . PRO A 1 95 ? -13.011 0.180 11.722 1.00 85.12 95 PRO A CA 1
ATOM 734 C C . PRO A 1 95 ? -12.321 0.351 10.3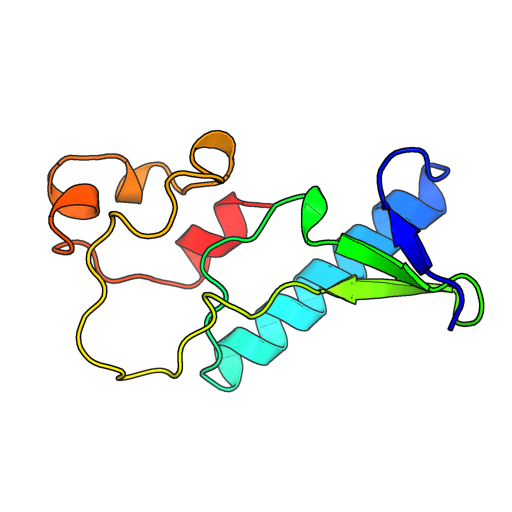72 1.00 85.12 95 PRO A C 1
ATOM 736 O O . PRO A 1 95 ? -12.788 1.098 9.507 1.00 85.12 95 PRO A O 1
ATOM 739 N N . ARG A 1 96 ? -11.231 -0.387 10.156 1.00 84.25 96 ARG A N 1
ATOM 740 C CA . ARG A 1 96 ? -10.497 -0.328 8.893 1.00 84.25 96 ARG A CA 1
ATOM 741 C C . ARG A 1 96 ? -11.313 -0.967 7.765 1.00 84.25 96 ARG A C 1
ATOM 743 O O . ARG A 1 96 ? -11.826 -2.073 7.910 1.00 84.25 96 ARG A O 1
ATOM 750 N N . ARG A 1 97 ? -11.451 -0.251 6.650 1.00 88.38 97 ARG A N 1
ATOM 751 C CA . ARG A 1 97 ? -12.185 -0.663 5.444 1.00 88.38 97 ARG A CA 1
ATOM 752 C C . ARG A 1 97 ? -11.255 -0.543 4.246 1.00 88.38 97 ARG A C 1
ATOM 754 O O . ARG A 1 97 ? -10.374 0.306 4.274 1.00 88.38 97 ARG A O 1
ATOM 761 N N . TYR A 1 98 ? -11.540 -1.277 3.170 1.00 89.50 98 TYR A N 1
ATOM 762 C CA . TYR A 1 98 ? -10.725 -1.239 1.950 1.00 89.50 98 TYR A CA 1
ATOM 763 C C . TYR A 1 98 ? -10.494 0.182 1.417 1.00 89.50 98 TYR A C 1
ATOM 765 O O . TYR A 1 98 ? -9.404 0.495 0.960 1.00 89.50 98 TYR A O 1
ATOM 773 N N . ARG A 1 99 ? -11.495 1.072 1.523 1.00 91.38 99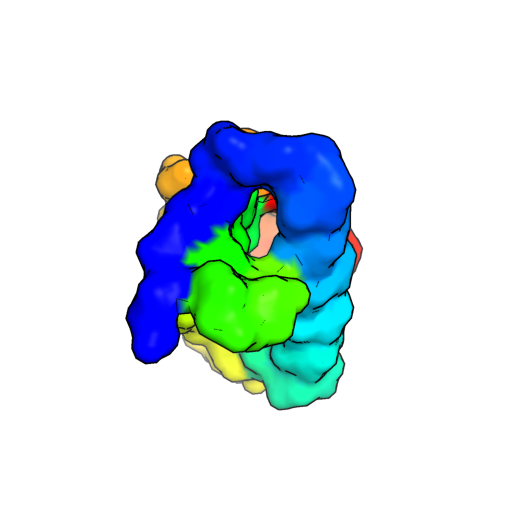 ARG A N 1
ATOM 774 C CA . ARG A 1 99 ? -11.351 2.475 1.097 1.00 91.38 99 ARG A CA 1
ATOM 775 C C . ARG A 1 99 ? -10.177 3.191 1.778 1.00 91.38 99 ARG A C 1
ATOM 777 O O . ARG A 1 99 ? -9.566 4.035 1.150 1.00 91.38 99 ARG A O 1
ATOM 784 N N . HIS A 1 100 ? -9.857 2.837 3.026 1.00 89.25 100 HIS A N 1
ATOM 785 C CA . HIS A 1 100 ? -8.765 3.473 3.758 1.00 89.25 100 HIS A CA 1
ATOM 786 C C . HIS A 1 100 ? -7.391 3.062 3.212 1.00 89.25 100 HIS A C 1
ATOM 788 O O . HIS A 1 100 ? -6.449 3.833 3.303 1.00 89.25 100 HIS A O 1
ATOM 794 N N . ASP A 1 101 ? -7.269 1.858 2.652 1.00 86.31 101 ASP A N 1
ATOM 795 C CA . ASP A 1 101 ? -6.049 1.434 1.957 1.00 86.31 101 ASP A CA 1
ATOM 796 C C . ASP A 1 101 ? -6.015 1.894 0.508 1.00 86.31 101 ASP A C 1
ATOM 798 O O . ASP A 1 101 ? -4.950 2.140 -0.038 1.00 86.31 101 ASP A O 1
ATOM 802 N N . ALA A 1 102 ? -7.181 2.037 -0.121 1.00 89.56 102 ALA A N 1
ATOM 803 C CA . ALA A 1 102 ? -7.274 2.600 -1.460 1.00 89.56 102 ALA A CA 1
ATOM 804 C C . ALA A 1 102 ? -6.847 4.078 -1.503 1.00 89.56 102 ALA A C 1
ATOM 806 O O . ALA A 1 102 ? -6.373 4.516 -2.537 1.00 89.56 102 ALA A O 1
ATOM 807 N N . GLU A 1 103 ? -6.980 4.829 -0.403 1.00 90.12 103 GLU A N 1
ATOM 808 C CA . GLU A 1 103 ? -6.466 6.206 -0.284 1.00 90.12 103 GLU A CA 1
ATOM 809 C C . GLU A 1 103 ? -4.924 6.287 -0.277 1.00 90.12 103 GLU A C 1
ATOM 811 O O . GLU A 1 103 ? -4.380 7.369 -0.468 1.00 90.12 103 GLU A O 1
ATOM 816 N N . ALA A 1 104 ? -4.218 5.167 -0.071 1.00 85.06 104 ALA A N 1
ATOM 817 C CA . ALA A 1 104 ? -2.754 5.107 -0.150 1.00 85.06 104 ALA A CA 1
ATOM 818 C C . ALA A 1 104 ? -2.222 5.055 -1.596 1.00 85.06 104 ALA A C 1
ATOM 820 O O . ALA A 1 104 ? -1.016 5.197 -1.810 1.00 85.06 104 ALA A O 1
ATOM 821 N N . PHE A 1 105 ? -3.106 4.789 -2.562 1.00 83.50 105 PHE A N 1
ATOM 822 C CA . PHE A 1 105 ? -2.822 4.731 -3.992 1.00 83.50 105 PHE A CA 1
ATOM 823 C C . PHE A 1 105 ? -3.067 6.106 -4.615 1.00 83.50 105 PHE A C 1
ATOM 825 O O . PHE A 1 105 ? -2.171 6.544 -5.374 1.00 83.50 105 PHE A O 1
#

Organism: NCBI:txid181874

Secondary structure (DSSP, 8-state):
--EEESTT--HHHHHHHHHHHHHHHHHHHHTTEE-----GGGEEEETTTTEEEE---TT-EETT-S---GGGGTT-GGGS-HHHHSHHHHTT-S---HHHHHTT-

pLDDT: mean 84.84, std 10.5, range [53.09, 95.69]

Radius of gyration: 14.39 Å; chains: 1; bounding box: 28×25×38 Å

Sequence (105 aa):
MKVERSEGLCEDNMISAYIHALFCHRALWVDGVHLRDISLASIIWDKDRHVGVLHDFDLARHFGSKGATSHENTGTVPFMALDLLGNDGQSGLVPRRYRHDAEAF

Foldseek 3Di:
DDKDQLPPDDPVLNVQLVVQQVVVQVVCVVVQWHDDADASRQWMADPVVSYIDGDDSVVIDGHPDPDDQLPPHPVRVVLFAPVLVDPCNNRVVDDDDVVRNVSSD

InterPro domains:
  IPR011009 Protein kinase-like domain superfamily [SSF56112] (32-87)
  IPR040976 Fungal-type protein kinase [PF17667] (13-105)